Protein AF-A0A0E3ZTC6-F1 (afdb_monomer_lite)

Secondary structure (DSSP, 8-state):
-----TT-SHHHHHHHHHHHHHHHHHHHHHHHTHHHHHHHHHHHTTT--HHHHHHHHHHHHHHHHHHHHGGGHHHHHHHHHHHSPPPPP-------

Structure (mmCIF, N/CA/C/O backbone):
data_AF-A0A0E3ZTC6-F1
#
_entry.id   AF-A0A0E3ZTC6-F1
#
loop_
_atom_site.group_PDB
_atom_site.id
_atom_site.type_symbol
_atom_site.label_atom_id
_atom_site.label_alt_id
_atom_site.label_comp_id
_atom_site.label_asym_id
_atom_site.label_entity_id
_atom_site.label_seq_id
_atom_site.pdbx_PDB_ins_code
_atom_site.Cartn_x
_atom_site.Cartn_y
_atom_site.Cartn_z
_atom_site.occupancy
_atom_site.B_iso_or_equiv
_atom_site.auth_seq_id
_atom_site.auth_comp_id
_atom_site.auth_asym_id
_atom_site.auth_atom_id
_atom_site.pdbx_PDB_model_num
ATOM 1 N N . MET A 1 1 ? 16.622 31.388 -20.683 1.00 40.00 1 MET A N 1
ATOM 2 C CA . MET A 1 1 ? 15.381 31.083 -19.937 1.00 40.00 1 MET A CA 1
ATOM 3 C C . MET A 1 1 ? 15.349 29.586 -19.676 1.00 40.00 1 MET A C 1
ATOM 5 O O . MET A 1 1 ? 15.370 28.821 -20.631 1.00 40.00 1 MET A O 1
ATOM 9 N N . ALA A 1 2 ? 15.423 29.169 -18.413 1.00 41.09 2 ALA A N 1
ATOM 10 C CA . ALA A 1 2 ? 15.475 27.759 -18.037 1.00 41.09 2 ALA A CA 1
ATOM 11 C C . ALA A 1 2 ? 14.069 27.141 -18.093 1.00 41.09 2 ALA A C 1
ATOM 13 O O . ALA A 1 2 ? 13.190 27.511 -17.318 1.00 41.09 2 ALA A O 1
ATOM 14 N N . ASN A 1 3 ? 13.859 26.201 -19.015 1.00 48.44 3 ASN A N 1
ATOM 15 C CA . ASN A 1 3 ? 12.650 25.386 -19.067 1.00 48.44 3 ASN A CA 1
ATOM 16 C C . ASN A 1 3 ? 12.756 24.288 -18.001 1.00 48.44 3 ASN A C 1
ATOM 18 O O . ASN A 1 3 ? 13.185 23.173 -18.291 1.00 48.44 3 ASN A O 1
ATOM 22 N N . TYR A 1 4 ? 12.386 24.588 -16.757 1.00 45.38 4 TYR A N 1
ATOM 23 C CA . TYR A 1 4 ? 12.225 23.558 -15.730 1.00 45.38 4 TYR A CA 1
ATOM 24 C C . TYR A 1 4 ? 10.949 22.757 -16.013 1.00 45.38 4 TYR A C 1
ATOM 26 O O . TYR A 1 4 ? 9.899 22.992 -15.422 1.00 45.38 4 TYR A O 1
ATOM 34 N N . THR A 1 5 ? 11.016 21.796 -16.936 1.00 56.16 5 THR A N 1
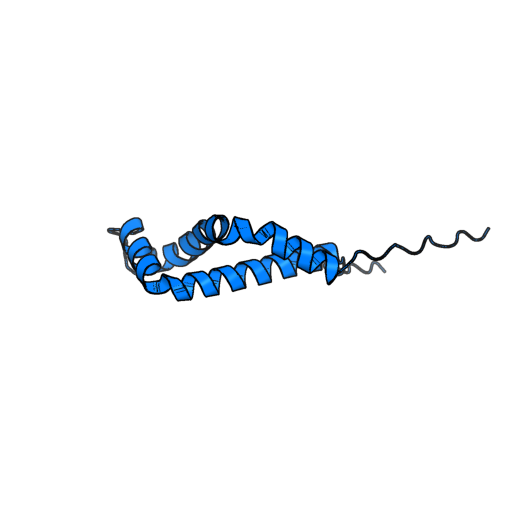ATOM 35 C CA . THR A 1 5 ? 9.952 20.799 -17.111 1.00 56.16 5 THR A CA 1
ATOM 36 C C . THR A 1 5 ? 10.052 19.765 -15.989 1.00 56.16 5 THR A C 1
ATOM 38 O O . THR A 1 5 ? 10.518 18.641 -16.194 1.00 56.16 5 THR A O 1
ATOM 41 N N . LEU A 1 6 ? 9.659 20.164 -14.780 1.00 50.34 6 LEU A N 1
ATOM 42 C CA . LEU A 1 6 ? 9.535 19.290 -13.618 1.00 50.34 6 LEU A CA 1
ATOM 43 C C . LEU A 1 6 ? 8.465 18.227 -13.942 1.00 50.34 6 LEU A C 1
ATOM 45 O O . LEU A 1 6 ? 7.275 18.517 -13.930 1.00 50.34 6 LEU A O 1
ATOM 49 N N . GLY A 1 7 ? 8.886 17.017 -14.331 1.00 53.94 7 GLY A N 1
ATOM 50 C CA . GLY A 1 7 ? 7.980 1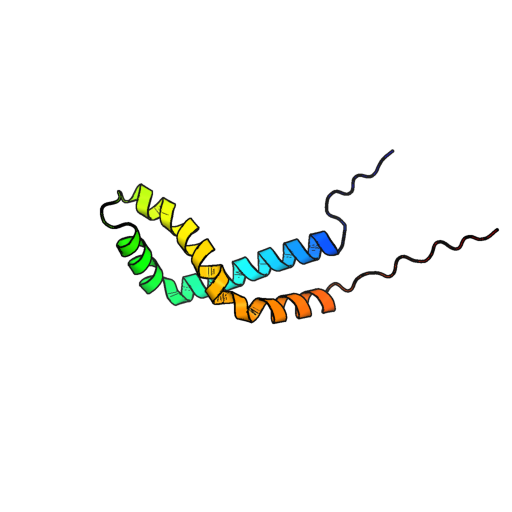5.880 -14.568 1.00 53.94 7 GLY A CA 1
ATOM 51 C C . GLY A 1 7 ? 7.824 15.375 -16.010 1.00 53.94 7 GLY A C 1
ATOM 52 O O . GLY A 1 7 ? 6.973 14.523 -16.246 1.00 53.94 7 GLY A O 1
ATOM 53 N N . ARG A 1 8 ? 8.633 15.825 -16.981 1.00 62.59 8 ARG A N 1
ATOM 54 C CA . ARG A 1 8 ? 8.558 15.329 -18.378 1.00 62.59 8 ARG A CA 1
ATOM 55 C C . ARG A 1 8 ? 9.594 14.255 -18.744 1.00 62.59 8 ARG A C 1
ATOM 57 O O . ARG A 1 8 ? 9.693 13.872 -19.909 1.00 62.59 8 ARG A O 1
ATOM 64 N N . SER A 1 9 ? 10.356 13.728 -17.784 1.00 80.00 9 SER A N 1
ATOM 65 C CA . SER A 1 9 ? 11.176 12.542 -18.055 1.00 80.00 9 SER A CA 1
ATOM 66 C C . SER A 1 9 ? 10.284 11.297 -18.118 1.00 80.00 9 SER A C 1
ATOM 68 O O . SER A 1 9 ? 9.349 11.142 -17.328 1.00 80.00 9 SER A O 1
ATOM 70 N N . ARG A 1 10 ? 10.563 10.379 -19.055 1.00 80.19 10 ARG A N 1
ATOM 71 C CA . ARG A 1 10 ? 9.845 9.091 -19.135 1.00 80.19 10 ARG A CA 1
ATOM 72 C C . ARG A 1 10 ? 9.962 8.300 -17.835 1.00 80.19 10 ARG A C 1
ATOM 74 O O . ARG A 1 10 ? 9.013 7.619 -17.471 1.00 80.19 10 ARG A O 1
ATOM 81 N N . ALA A 1 11 ? 11.065 8.470 -17.107 1.00 83.81 11 ALA A N 1
ATOM 82 C CA . ALA A 1 11 ? 11.257 7.919 -15.772 1.00 83.81 11 ALA A CA 1
ATOM 83 C C . ALA A 1 11 ? 10.201 8.424 -14.772 1.00 83.81 11 ALA A C 1
ATOM 85 O O . ALA A 1 11 ? 9.547 7.612 -14.124 1.00 83.81 11 ALA A O 1
ATOM 86 N N . ALA A 1 12 ? 9.966 9.741 -14.690 1.00 85.50 12 ALA A N 1
ATOM 87 C CA . ALA A 1 12 ? 8.943 10.301 -13.803 1.00 85.50 12 ALA A CA 1
ATOM 88 C C . ALA A 1 12 ? 7.538 9.790 -14.164 1.00 85.50 12 ALA A C 1
ATOM 90 O O . ALA A 1 12 ? 6.769 9.398 -13.285 1.00 85.50 12 ALA A O 1
ATOM 91 N N . LEU A 1 13 ? 7.231 9.718 -15.464 1.00 87.06 13 LEU A N 1
ATOM 92 C CA . LEU A 1 13 ? 5.962 9.179 -15.949 1.00 87.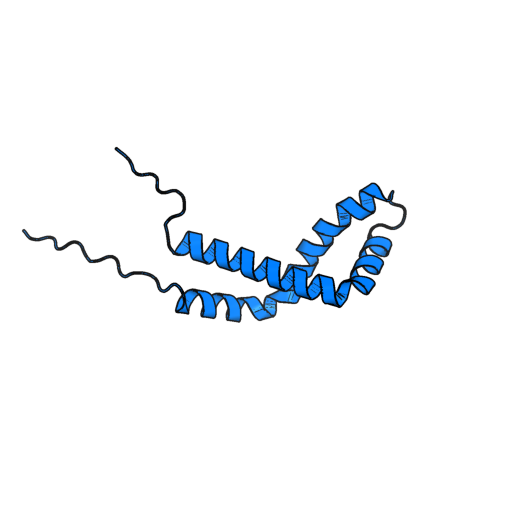06 13 LEU A CA 1
ATOM 93 C C . LEU A 1 13 ? 5.815 7.680 -15.647 1.00 87.06 13 LEU A C 1
ATOM 95 O O . LEU A 1 13 ? 4.755 7.262 -15.188 1.00 87.06 13 LEU A O 1
ATOM 99 N N . ARG A 1 14 ? 6.870 6.877 -15.841 1.00 87.31 14 ARG A N 1
ATOM 100 C CA . ARG A 1 14 ? 6.894 5.436 -15.531 1.00 87.31 14 ARG A CA 1
ATOM 101 C C . ARG A 1 14 ? 6.643 5.204 -14.042 1.00 87.31 14 ARG A C 1
ATOM 103 O O . ARG A 1 14 ? 5.795 4.386 -13.695 1.00 87.31 14 ARG A O 1
ATOM 110 N N . THR A 1 15 ? 7.295 5.976 -13.174 1.00 89.62 15 THR A N 1
ATOM 111 C CA . THR A 1 15 ? 7.070 5.934 -11.723 1.00 89.62 15 THR A CA 1
ATOM 112 C C . THR A 1 15 ? 5.632 6.309 -11.364 1.00 89.62 15 THR A C 1
ATOM 114 O O . THR A 1 15 ? 4.993 5.594 -10.594 1.00 89.62 15 THR A O 1
ATOM 117 N N . GLY A 1 16 ? 5.081 7.380 -11.943 1.00 91.62 16 GLY A N 1
ATOM 118 C CA . GLY A 1 16 ? 3.688 7.775 -11.710 1.00 91.62 16 GLY A CA 1
ATOM 119 C C . GLY A 1 16 ? 2.684 6.704 -12.148 1.00 91.62 16 GLY A C 1
ATOM 120 O O . GLY A 1 16 ? 1.765 6.365 -11.402 1.00 91.62 16 GLY A O 1
ATOM 121 N N . LEU A 1 17 ? 2.889 6.110 -13.326 1.00 92.06 17 LEU A N 1
ATOM 122 C CA . LEU A 1 17 ? 2.025 5.050 -13.851 1.00 92.06 17 LEU A CA 1
ATOM 123 C C . LEU A 1 17 ? 2.132 3.757 -13.039 1.00 92.06 17 LEU A C 1
ATOM 125 O O . LEU A 1 17 ? 1.128 3.063 -12.863 1.00 92.06 17 LEU A O 1
ATOM 129 N N . PHE A 1 18 ? 3.319 3.462 -12.507 1.00 92.12 18 PHE A N 1
ATOM 130 C CA . PHE A 1 18 ? 3.516 2.373 -11.560 1.00 92.12 18 PHE A CA 1
ATOM 131 C C . PHE A 1 18 ? 2.671 2.585 -10.301 1.00 92.12 18 PHE A C 1
ATOM 133 O O . PHE A 1 18 ? 1.878 1.710 -9.960 1.00 92.12 18 PHE A O 1
ATOM 140 N N . HIS A 1 19 ? 2.752 3.763 -9.672 1.00 93.06 19 HIS A N 1
ATOM 141 C CA . HIS A 1 19 ? 1.977 4.076 -8.465 1.00 93.06 19 HIS A CA 1
ATOM 142 C C . HIS A 1 19 ? 0.465 4.048 -8.721 1.00 93.06 19 HIS A C 1
ATOM 144 O O . HIS A 1 19 ? -0.286 3.476 -7.934 1.00 93.06 19 HIS A O 1
ATOM 150 N N . LEU A 1 20 ? 0.002 4.607 -9.845 1.00 93.94 20 LEU A N 1
ATOM 151 C CA . LEU A 1 20 ? -1.412 4.565 -10.226 1.00 93.94 20 LEU A CA 1
ATOM 152 C C . LEU A 1 20 ? -1.913 3.126 -10.412 1.00 93.94 20 LEU A C 1
ATOM 154 O O . LEU A 1 20 ? -3.000 2.779 -9.950 1.00 93.94 20 LEU A O 1
ATOM 158 N N . SER A 1 21 ? -1.128 2.296 -11.098 1.00 92.50 21 SER A N 1
ATOM 159 C CA . SER A 1 21 ? -1.483 0.901 -11.368 1.00 92.50 21 SER A CA 1
ATOM 160 C C . SER A 1 21 ? -1.472 0.067 -10.088 1.00 92.50 21 SER A C 1
ATOM 162 O O . SER A 1 21 ? -2.400 -0.710 -9.866 1.00 92.50 21 SER A O 1
ATOM 164 N N . PHE A 1 22 ? -0.473 0.280 -9.226 1.00 92.81 22 PHE A N 1
ATOM 165 C CA . PHE A 1 22 ? -0.395 -0.309 -7.894 1.00 92.81 22 PHE A CA 1
ATOM 166 C C . PHE A 1 22 ? -1.649 0.035 -7.082 1.00 92.81 22 PHE A C 1
ATOM 168 O O . PHE A 1 22 ? -2.383 -0.868 -6.694 1.00 92.81 22 PHE A O 1
ATOM 175 N N . ASN A 1 23 ? -1.979 1.323 -6.936 1.00 93.81 23 ASN A N 1
ATOM 176 C CA . ASN A 1 23 ? -3.155 1.760 -6.177 1.00 93.81 23 ASN A CA 1
ATOM 177 C C . ASN A 1 23 ? -4.460 1.195 -6.740 1.00 93.81 23 ASN A C 1
ATOM 179 O O . ASN A 1 23 ? -5.332 0.780 -5.980 1.00 93.81 23 ASN A O 1
ATOM 183 N N . ARG A 1 24 ? -4.601 1.141 -8.069 1.00 95.00 24 ARG A N 1
ATOM 184 C CA . ARG A 1 24 ? -5.777 0.543 -8.706 1.00 95.00 24 ARG A CA 1
ATOM 185 C C . ARG A 1 24 ? -5.927 -0.929 -8.328 1.00 95.00 24 ARG A C 1
ATOM 187 O O . ARG A 1 24 ? -7.018 -1.334 -7.940 1.00 95.00 24 ARG A O 1
ATOM 194 N N . LEU A 1 25 ? -4.858 -1.717 -8.434 1.00 93.94 25 LEU A N 1
ATOM 195 C CA . LEU A 1 25 ? -4.894 -3.140 -8.094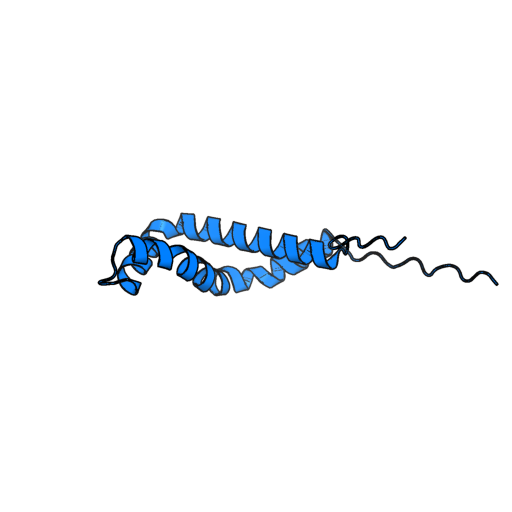 1.00 93.94 25 LEU A CA 1
ATOM 196 C C . LEU A 1 25 ? -5.197 -3.349 -6.605 1.00 93.94 25 LEU A C 1
ATOM 198 O O . LEU A 1 25 ? -6.037 -4.180 -6.266 1.00 93.94 25 LEU A O 1
ATOM 202 N N . SER A 1 26 ? -4.585 -2.544 -5.738 1.00 94.69 26 SER A N 1
ATOM 203 C CA . SER A 1 26 ? -4.851 -2.546 -4.301 1.00 94.69 26 SER A CA 1
ATOM 204 C C . SER A 1 26 ? -6.322 -2.271 -3.997 1.00 94.69 26 SER A C 1
ATOM 206 O O . SER A 1 26 ? -6.913 -2.974 -3.183 1.00 94.69 26 SER A O 1
ATOM 208 N N . ILE A 1 27 ? -6.944 -1.287 -4.662 1.00 95.38 27 ILE A N 1
ATOM 209 C CA . ILE A 1 27 ? -8.362 -0.946 -4.453 1.00 95.38 27 ILE A CA 1
ATOM 210 C C . ILE A 1 27 ? -9.261 -2.089 -4.916 1.00 95.38 27 ILE A C 1
ATOM 212 O O . ILE A 1 27 ? -10.179 -2.460 -4.193 1.00 95.38 27 ILE A O 1
ATOM 216 N N . LEU A 1 28 ? -8.985 -2.687 -6.079 1.00 95.50 28 LEU A N 1
ATOM 217 C CA . LEU A 1 28 ? -9.746 -3.844 -6.560 1.00 95.50 28 LEU A CA 1
ATOM 218 C C . LEU A 1 28 ? -9.660 -5.020 -5.577 1.00 95.50 28 LEU A C 1
ATOM 220 O O . LEU A 1 28 ? -10.679 -5.633 -5.267 1.00 95.50 28 LEU A O 1
ATOM 224 N N . MET A 1 29 ? -8.467 -5.290 -5.040 1.00 93.62 29 MET A N 1
ATOM 225 C CA . MET A 1 29 ? -8.267 -6.322 -4.021 1.00 93.62 29 MET A CA 1
ATOM 226 C C . MET A 1 29 ? -8.995 -5.980 -2.713 1.00 93.62 29 MET A C 1
ATOM 228 O O . MET A 1 29 ? -9.658 -6.833 -2.131 1.00 93.62 29 MET A O 1
ATOM 232 N N . GLY A 1 30 ? -8.918 -4.726 -2.263 1.00 93.56 30 GLY A N 1
ATOM 233 C CA . GLY A 1 30 ? -9.601 -4.253 -1.059 1.00 93.56 30 GLY A CA 1
ATOM 234 C C . GLY A 1 30 ? -11.121 -4.312 -1.168 1.00 93.56 30 GLY A C 1
ATOM 235 O O . GLY A 1 30 ? -11.779 -4.684 -0.205 1.00 93.56 30 GLY A O 1
ATOM 236 N N . LEU A 1 31 ? -11.682 -4.007 -2.342 1.00 95.31 31 LEU A N 1
ATOM 237 C CA . LEU A 1 31 ? -13.114 -4.151 -2.610 1.00 95.31 31 LEU A CA 1
ATOM 238 C C . LEU A 1 31 ? -13.543 -5.621 -2.592 1.00 95.31 31 LEU A C 1
ATOM 240 O O . LEU A 1 31 ? -14.575 -5.947 -2.010 1.00 95.31 31 LEU A O 1
ATOM 244 N N . LEU A 1 32 ? -12.738 -6.512 -3.177 1.00 96.00 32 LEU A N 1
ATOM 245 C CA . LEU A 1 32 ? -12.988 -7.954 -3.135 1.00 96.00 32 LEU A CA 1
ATOM 246 C C . LEU A 1 32 ? -12.946 -8.504 -1.698 1.00 96.00 32 LEU A C 1
ATOM 248 O O . LEU A 1 32 ? -13.718 -9.392 -1.347 1.00 96.00 32 LEU A O 1
ATOM 252 N N . LEU A 1 33 ? -12.062 -7.956 -0.863 1.00 95.88 33 LEU A N 1
ATOM 253 C CA . LEU A 1 33 ? -11.829 -8.372 0.521 1.00 95.88 33 LEU A CA 1
ATOM 254 C C . LEU A 1 33 ? -12.441 -7.405 1.541 1.00 95.88 33 LEU A C 1
ATOM 256 O O . LEU A 1 33 ? -11.974 -7.339 2.677 1.00 95.88 33 LEU A O 1
ATOM 260 N N . ILE A 1 34 ? -13.487 -6.662 1.169 1.00 95.69 34 ILE A N 1
ATOM 261 C CA . ILE A 1 34 ? -13.980 -5.563 2.006 1.00 95.69 34 ILE A CA 1
ATOM 262 C C . ILE A 1 34 ? -14.442 -6.044 3.386 1.00 95.69 34 ILE A C 1
ATOM 264 O O . ILE A 1 34 ? -14.081 -5.449 4.394 1.00 95.69 34 ILE A O 1
ATOM 268 N N . ALA A 1 35 ? -15.151 -7.175 3.454 1.00 97.50 35 ALA A N 1
ATOM 269 C CA . ALA A 1 35 ? -15.632 -7.747 4.711 1.00 97.50 35 ALA A CA 1
ATOM 270 C C . ALA A 1 35 ? -14.493 -8.186 5.660 1.00 97.50 35 ALA A C 1
ATOM 272 O O . ALA A 1 35 ? -14.456 -7.692 6.792 1.00 97.50 35 ALA A O 1
ATOM 273 N N . PRO A 1 36 ? -13.540 -9.054 5.252 1.00 96.88 36 PRO A N 1
ATOM 274 C CA . PRO A 1 36 ? -12.416 -9.407 6.120 1.00 96.88 36 PRO A CA 1
ATOM 275 C C . PRO A 1 36 ? -11.508 -8.205 6.425 1.00 96.88 36 PRO A C 1
ATOM 277 O O . PRO A 1 36 ? -10.963 -8.119 7.524 1.00 96.88 36 PRO A O 1
ATOM 280 N N . PHE A 1 37 ? -11.385 -7.238 5.510 1.00 96.56 37 PHE A N 1
ATOM 281 C CA . PHE A 1 37 ? -10.637 -6.006 5.757 1.00 96.56 37 PHE A CA 1
ATOM 282 C C . PHE A 1 37 ? -11.286 -5.140 6.848 1.00 96.56 37 PHE A C 1
ATOM 284 O O . PHE A 1 37 ? -10.598 -4.682 7.760 1.00 96.56 37 PHE A O 1
ATOM 291 N N . THR A 1 38 ? -12.611 -4.968 6.824 1.00 96.25 38 THR A N 1
ATOM 292 C CA . THR A 1 38 ? -13.342 -4.272 7.892 1.00 96.25 38 THR A CA 1
ATOM 293 C C . THR A 1 38 ? -13.175 -4.979 9.236 1.00 96.25 38 THR A C 1
ATOM 295 O O . THR A 1 38 ? -12.900 -4.318 10.235 1.00 96.25 38 THR A O 1
ATOM 298 N N . GLN A 1 39 ? -13.270 -6.312 9.278 1.00 97.12 39 GLN A N 1
ATOM 299 C CA . GLN A 1 39 ? -13.038 -7.072 10.514 1.00 97.12 39 GLN A CA 1
ATOM 300 C C . GLN A 1 39 ? -11.620 -6.872 11.056 1.00 97.12 39 GLN A C 1
ATOM 302 O O . GLN A 1 39 ? -11.443 -6.685 12.259 1.00 97.12 39 GLN A O 1
ATOM 307 N N . LEU A 1 40 ? -10.618 -6.843 10.175 1.00 96.81 40 LEU A N 1
ATOM 308 C CA . LEU A 1 40 ? -9.240 -6.569 10.560 1.00 96.81 40 LEU A CA 1
ATOM 309 C C . LEU A 1 40 ? -9.083 -5.170 11.167 1.00 96.81 40 LEU A C 1
ATOM 311 O O . LEU A 1 40 ? -8.412 -5.031 12.185 1.00 96.81 40 LEU A O 1
ATOM 315 N N . ILE A 1 41 ? -9.719 -4.143 10.592 1.00 96.94 41 ILE A N 1
ATOM 316 C CA . ILE A 1 41 ? -9.693 -2.779 11.148 1.00 96.94 41 ILE A CA 1
ATOM 317 C C . ILE A 1 41 ? -10.263 -2.763 12.566 1.00 96.94 41 ILE A C 1
ATOM 319 O O . ILE A 1 41 ? -9.632 -2.192 13.458 1.00 96.94 41 ILE A O 1
ATOM 323 N N . LEU A 1 42 ? -11.421 -3.399 12.775 1.00 96.56 42 LEU A N 1
ATOM 324 C CA . LEU A 1 42 ? -12.074 -3.482 14.085 1.00 96.56 42 LEU A CA 1
ATOM 325 C C . LEU A 1 42 ? -11.210 -4.230 15.106 1.00 96.56 42 LEU A C 1
ATOM 327 O O . LEU A 1 42 ? -11.145 -3.829 16.265 1.00 96.56 42 LEU A O 1
ATOM 331 N N . TRP A 1 43 ? -10.524 -5.288 14.669 1.00 97.38 43 TRP A N 1
ATOM 332 C CA . TRP A 1 43 ? -9.639 -6.077 15.520 1.00 97.38 43 TRP A CA 1
ATOM 333 C C . TRP A 1 43 ? -8.352 -5.326 15.889 1.00 97.38 43 TRP A C 1
ATOM 335 O O . TRP A 1 43 ? -8.029 -5.212 17.069 1.00 97.38 43 TRP A O 1
ATOM 345 N N . VAL A 1 44 ? -7.643 -4.750 14.909 1.00 96.69 44 VAL A N 1
ATOM 346 C CA . VAL A 1 44 ? -6.408 -3.972 15.145 1.00 96.69 44 VAL A CA 1
ATOM 347 C C . VAL A 1 44 ? -6.692 -2.705 15.956 1.00 96.69 44 VAL A C 1
ATOM 349 O O . VAL A 1 44 ? -5.866 -2.276 16.757 1.00 96.69 44 VAL A O 1
ATOM 352 N N . SER A 1 45 ? -7.863 -2.103 15.757 1.00 96.31 45 SER A N 1
ATOM 353 C CA . SER A 1 45 ? -8.275 -0.863 16.422 1.00 96.31 45 SER A CA 1
ATOM 354 C C . SER A 1 45 ? -9.196 -1.115 17.621 1.00 96.31 45 SER A C 1
ATOM 356 O O . SER A 1 45 ? -9.982 -0.236 17.983 1.00 96.31 45 SER A O 1
ATOM 358 N N . ALA A 1 46 ? -9.137 -2.304 18.230 1.00 95.00 46 ALA A N 1
ATOM 359 C CA . ALA A 1 46 ? -9.988 -2.657 19.359 1.00 95.00 46 ALA A CA 1
ATOM 360 C C . ALA A 1 46 ? -9.849 -1.638 20.507 1.00 95.00 46 ALA A C 1
ATOM 362 O O . ALA A 1 46 ? -8.747 -1.263 20.905 1.00 95.00 46 ALA A O 1
ATOM 363 N N . GLY A 1 47 ? -10.986 -1.162 21.024 1.00 93.88 47 GLY A N 1
ATOM 364 C CA . GLY A 1 47 ? -11.035 -0.140 22.078 1.00 93.88 47 GLY A CA 1
ATOM 365 C C . GLY A 1 47 ? -10.775 1.299 21.608 1.00 93.88 47 GLY A C 1
ATOM 366 O O . GLY A 1 47 ? -10.851 2.220 22.420 1.00 93.88 47 GLY A O 1
ATOM 367 N N . ALA A 1 48 ? -10.498 1.529 20.320 1.00 95.50 48 ALA A N 1
ATOM 368 C CA . ALA A 1 48 ? -10.401 2.872 19.757 1.00 95.50 48 ALA A CA 1
ATOM 369 C C . ALA A 1 48 ? -11.789 3.441 19.414 1.00 95.50 48 ALA A C 1
ATOM 371 O O . ALA A 1 48 ? -12.712 2.694 19.079 1.00 95.50 48 ALA A O 1
ATOM 372 N N . THR A 1 49 ? -11.924 4.770 19.443 1.00 97.31 49 THR A N 1
ATOM 373 C CA . THR A 1 49 ? -13.154 5.446 19.005 1.00 97.31 49 THR A CA 1
ATOM 374 C C . THR A 1 49 ? -13.403 5.215 17.505 1.00 97.31 49 THR A C 1
ATOM 376 O O . THR A 1 49 ? -12.438 4.984 16.765 1.00 97.31 49 THR A O 1
ATOM 379 N N . PRO A 1 50 ? -14.655 5.292 17.019 1.00 95.69 50 PRO A N 1
ATOM 380 C CA . PRO A 1 50 ? -14.968 5.098 15.600 1.00 95.69 50 PRO A CA 1
ATOM 381 C C . PRO A 1 50 ? -14.147 5.990 14.654 1.00 95.69 50 PRO A C 1
ATOM 383 O O . PRO A 1 50 ? -13.719 5.540 13.593 1.00 95.69 50 PRO A O 1
ATOM 386 N N . GLU A 1 51 ? -13.839 7.224 15.058 1.00 96.88 51 GLU A N 1
ATOM 387 C CA . GLU A 1 51 ? -13.011 8.160 14.286 1.00 96.88 51 GLU A CA 1
ATOM 388 C C . GLU A 1 51 ? -11.581 7.636 14.126 1.00 96.88 51 GLU A C 1
ATOM 390 O O . GLU A 1 51 ? -11.002 7.714 13.042 1.00 96.88 51 GLU A O 1
ATOM 395 N N . ARG A 1 52 ? -11.010 7.055 15.191 1.00 95.88 52 ARG A N 1
ATOM 396 C CA . ARG A 1 52 ? -9.675 6.446 15.143 1.00 95.88 52 ARG A CA 1
ATOM 397 C C . ARG A 1 52 ? -9.668 5.164 14.318 1.00 95.88 52 ARG A C 1
ATOM 399 O O . ARG A 1 52 ? -8.705 4.931 13.595 1.00 95.88 52 ARG A O 1
ATOM 406 N N . GLN A 1 53 ? -10.728 4.360 14.380 1.00 96.00 53 GLN A N 1
ATOM 407 C CA . GLN A 1 53 ? -10.868 3.174 13.525 1.00 96.00 53 GLN A CA 1
ATOM 408 C C . GLN A 1 53 ? -10.887 3.573 12.041 1.00 96.00 53 GLN A C 1
ATOM 410 O O . GLN A 1 53 ? -10.170 2.985 11.229 1.00 96.00 53 GLN A O 1
ATOM 415 N N . LEU A 1 54 ? -11.632 4.630 11.701 1.00 95.00 54 LEU A N 1
ATOM 416 C CA . LEU A 1 54 ? -11.678 5.178 10.347 1.00 95.00 54 LEU A CA 1
ATOM 417 C C . LEU A 1 54 ? -10.334 5.787 9.916 1.00 95.00 54 LEU A C 1
ATOM 419 O O . LEU A 1 54 ? -9.935 5.618 8.768 1.00 95.00 54 LEU A O 1
ATOM 423 N N . ALA A 1 55 ? -9.605 6.439 10.826 1.00 95.94 55 ALA A N 1
ATOM 424 C CA . ALA A 1 55 ? -8.269 6.973 10.549 1.00 95.94 55 ALA A CA 1
ATOM 425 C C . ALA A 1 55 ? -7.213 5.869 10.337 1.00 95.94 55 ALA A C 1
ATOM 427 O O . ALA A 1 55 ? -6.302 6.029 9.523 1.00 95.94 55 ALA A O 1
ATOM 428 N N . ASN A 1 56 ? -7.346 4.734 11.030 1.00 95.75 56 ASN A N 1
ATOM 429 C CA . ASN A 1 56 ? -6.443 3.590 10.894 1.00 95.75 56 ASN A CA 1
ATOM 430 C C . ASN A 1 56 ? -6.668 2.812 9.587 1.00 95.75 56 ASN A C 1
ATOM 432 O O . ASN A 1 56 ? -5.730 2.205 9.065 1.00 95.75 56 ASN A O 1
ATOM 436 N N . ALA A 1 57 ? -7.888 2.829 9.041 1.00 96.00 57 ALA A N 1
ATOM 437 C CA . ALA A 1 57 ? -8.251 2.042 7.865 1.00 96.00 57 ALA A CA 1
ATOM 438 C C . ALA A 1 57 ? -7.384 2.342 6.619 1.00 96.00 57 ALA A C 1
ATOM 440 O O . ALA A 1 57 ? -6.803 1.398 6.081 1.00 96.00 57 ALA A O 1
ATOM 441 N N . PRO A 1 58 ? -7.186 3.600 6.170 1.00 95.94 58 PRO A N 1
ATOM 442 C CA . PRO A 1 58 ? -6.317 3.892 5.026 1.00 95.94 58 PRO A CA 1
ATOM 443 C C . PRO A 1 58 ? -4.849 3.507 5.253 1.00 95.94 58 PRO A C 1
ATOM 445 O O . PRO A 1 58 ? -4.164 3.098 4.316 1.00 95.94 58 PRO A O 1
ATOM 448 N N . VAL A 1 59 ? -4.358 3.611 6.492 1.00 96.50 59 VAL A N 1
ATOM 449 C CA . VAL A 1 59 ? -2.980 3.230 6.839 1.00 96.50 59 VAL A CA 1
ATOM 450 C C . VAL A 1 59 ? -2.806 1.721 6.703 1.00 96.50 59 VAL A C 1
ATOM 452 O O . VAL A 1 59 ? -1.899 1.269 6.004 1.00 96.50 59 VAL A O 1
ATOM 455 N N . LEU A 1 60 ? -3.710 0.943 7.308 1.00 97.00 60 LEU A N 1
ATOM 456 C CA . LEU A 1 60 ? -3.729 -0.515 7.184 1.00 97.00 60 LEU A CA 1
ATOM 457 C C . LEU A 1 60 ? -3.867 -0.948 5.726 1.00 97.00 60 LEU A C 1
ATOM 459 O O . LEU A 1 60 ? -3.128 -1.823 5.285 1.00 97.00 60 LEU A O 1
ATOM 463 N N . PHE A 1 61 ? -4.758 -0.311 4.965 1.00 96.69 61 PHE A N 1
ATOM 464 C CA . PHE A 1 61 ? -4.921 -0.589 3.541 1.00 96.69 61 PHE A CA 1
ATOM 465 C C . PHE A 1 61 ? -3.601 -0.427 2.776 1.00 96.69 61 PHE A C 1
ATOM 467 O O . PHE A 1 61 ? -3.173 -1.349 2.083 1.00 96.69 61 PHE A O 1
ATOM 474 N N . ASN A 1 62 ? -2.914 0.704 2.950 1.00 95.00 62 ASN A N 1
ATOM 475 C CA . ASN A 1 62 ? -1.653 0.965 2.261 1.00 95.00 62 ASN A CA 1
ATOM 476 C C . ASN A 1 62 ? -0.564 -0.039 2.664 1.00 95.00 62 ASN A C 1
ATOM 478 O O . ASN A 1 62 ? 0.090 -0.602 1.786 1.00 95.00 62 ASN A O 1
ATOM 482 N N . VAL A 1 63 ? -0.414 -0.324 3.962 1.00 96.00 63 VAL A N 1
ATOM 483 C CA . VAL A 1 63 ? 0.601 -1.263 4.473 1.00 96.00 63 VAL A CA 1
ATOM 484 C C . VAL A 1 63 ? 0.358 -2.684 3.969 1.00 96.00 63 VAL A C 1
ATOM 486 O O . VAL A 1 63 ? 1.293 -3.336 3.513 1.00 96.00 63 VAL A O 1
ATOM 489 N N . LEU A 1 64 ? -0.887 -3.161 4.014 1.00 96.31 64 LEU A N 1
ATOM 490 C CA . LEU A 1 64 ? -1.241 -4.520 3.595 1.00 96.31 64 LEU A CA 1
ATOM 491 C C . LEU A 1 64 ? -1.232 -4.688 2.079 1.00 96.31 64 LEU A C 1
ATOM 493 O O . LEU A 1 64 ? -0.965 -5.781 1.579 1.00 96.31 64 LEU A O 1
ATOM 497 N N . SER A 1 65 ? -1.503 -3.615 1.337 1.00 94.88 65 SER A N 1
ATOM 498 C CA . SER A 1 65 ? -1.540 -3.687 -0.117 1.00 94.88 65 SER A CA 1
ATOM 499 C C . SER A 1 65 ? -0.179 -4.020 -0.725 1.00 94.88 65 SER A C 1
ATOM 501 O O . SER A 1 65 ? -0.127 -4.785 -1.682 1.00 94.88 65 SER A O 1
ATOM 503 N N . VAL A 1 66 ? 0.922 -3.539 -0.133 1.00 94.12 66 VAL A N 1
ATOM 504 C CA . VAL A 1 66 ? 2.289 -3.795 -0.614 1.00 94.12 66 VAL A CA 1
ATOM 505 C C . VAL A 1 66 ? 2.584 -5.293 -0.738 1.00 94.12 66 VAL A C 1
ATOM 507 O O . VAL A 1 66 ? 2.825 -5.730 -1.863 1.00 94.12 66 VAL A O 1
ATOM 510 N N . PRO A 1 67 ? 2.539 -6.114 0.331 1.00 95.19 67 PRO A N 1
ATOM 511 C CA . PRO A 1 67 ? 2.776 -7.548 0.201 1.00 95.19 67 PRO A CA 1
ATOM 512 C C . PRO A 1 67 ? 1.687 -8.256 -0.614 1.00 95.19 67 PRO A C 1
ATOM 514 O O . PRO A 1 67 ? 2.004 -9.198 -1.337 1.00 95.19 67 PRO A O 1
ATOM 517 N N . ALA A 1 68 ? 0.434 -7.789 -0.564 1.00 92.50 68 ALA A N 1
ATOM 518 C CA . ALA A 1 68 ? -0.667 -8.395 -1.316 1.00 92.50 68 ALA A CA 1
ATOM 519 C C . ALA A 1 68 ? -0.476 -8.306 -2.839 1.00 92.50 68 ALA A C 1
ATOM 521 O O . ALA A 1 68 ? -0.898 -9.204 -3.567 1.00 92.50 68 ALA A O 1
ATOM 522 N N . VAL A 1 69 ? 0.171 -7.243 -3.328 1.00 90.38 69 VAL A N 1
ATOM 523 C CA . VAL A 1 69 ? 0.401 -7.034 -4.766 1.00 90.38 69 VAL A CA 1
ATOM 524 C C . VAL A 1 69 ? 1.880 -7.087 -5.165 1.00 90.38 69 VAL A C 1
ATOM 526 O O . VAL A 1 69 ? 2.195 -6.936 -6.346 1.00 90.38 69 VAL A O 1
ATOM 529 N N . ALA A 1 70 ? 2.795 -7.361 -4.227 1.00 89.88 70 ALA A N 1
ATOM 530 C CA . ALA A 1 70 ? 4.242 -7.423 -4.468 1.00 89.88 70 ALA A CA 1
ATOM 531 C C . ALA A 1 70 ? 4.612 -8.378 -5.615 1.00 89.88 70 ALA A C 1
ATOM 533 O O . ALA A 1 70 ? 5.438 -8.042 -6.462 1.00 89.88 70 ALA A O 1
ATOM 534 N N . GLY A 1 71 ? 3.948 -9.535 -5.707 1.00 88.25 71 GLY A N 1
ATOM 535 C CA . GLY A 1 71 ? 4.161 -10.499 -6.793 1.00 88.25 71 GLY A CA 1
ATOM 536 C C . GLY A 1 71 ? 3.816 -9.963 -8.192 1.00 88.25 71 GLY A C 1
ATOM 537 O O . GLY A 1 71 ? 4.355 -10.444 -9.187 1.00 88.25 71 GLY A O 1
ATOM 538 N N . PHE A 1 72 ? 2.971 -8.931 -8.289 1.00 87.88 72 PHE A N 1
ATOM 539 C CA . PHE A 1 72 ? 2.587 -8.290 -9.552 1.00 87.88 72 PHE A CA 1
ATOM 540 C C . PHE A 1 72 ? 3.529 -7.153 -9.969 1.00 87.88 72 PHE A C 1
ATOM 542 O O . PHE A 1 72 ? 3.482 -6.718 -11.121 1.00 87.88 72 PHE A O 1
ATOM 549 N N . VAL A 1 73 ? 4.415 -6.692 -9.081 1.00 87.94 73 VAL A N 1
ATOM 550 C CA . VAL A 1 73 ? 5.403 -5.636 -9.361 1.00 87.94 73 VAL A CA 1
ATOM 551 C C . VAL A 1 73 ? 6.258 -5.925 -10.603 1.00 87.94 73 VAL A C 1
ATOM 553 O O . VAL A 1 73 ? 6.293 -5.061 -11.483 1.00 87.94 73 VAL A O 1
ATOM 556 N N . PRO A 1 74 ? 6.903 -7.104 -10.761 1.00 87.38 74 PRO A N 1
ATOM 557 C CA . PRO A 1 74 ? 7.714 -7.376 -11.950 1.00 87.38 74 PRO A CA 1
ATOM 558 C C . PRO A 1 74 ? 6.882 -7.393 -13.237 1.00 87.38 74 PRO A C 1
ATOM 560 O O . PRO A 1 74 ? 7.366 -6.988 -14.293 1.00 87.38 74 PRO A O 1
ATOM 563 N N . PHE A 1 75 ? 5.621 -7.828 -13.164 1.00 90.12 75 PHE A N 1
ATOM 564 C CA . PHE A 1 75 ? 4.707 -7.777 -14.303 1.00 90.12 75 PHE A CA 1
ATOM 565 C C . PHE A 1 75 ? 4.389 -6.327 -14.690 1.00 90.12 75 PHE A C 1
ATOM 567 O O . PHE A 1 75 ? 4.526 -5.961 -15.857 1.00 90.12 75 PHE 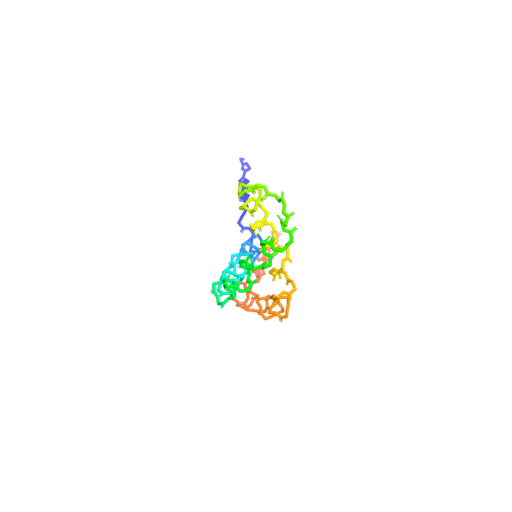A O 1
ATOM 574 N N . LEU A 1 76 ? 4.032 -5.483 -13.717 1.00 87.94 76 LEU A N 1
ATOM 575 C CA . LEU A 1 76 ? 3.758 -4.061 -13.935 1.00 87.94 76 LEU A CA 1
ATOM 576 C C . LEU A 1 76 ? 4.971 -3.338 -14.529 1.00 87.94 76 LEU A C 1
ATOM 578 O O . LEU A 1 76 ? 4.827 -2.636 -15.527 1.00 87.94 76 LEU A O 1
ATOM 582 N N . ALA A 1 77 ? 6.163 -3.558 -13.968 1.00 87.38 77 ALA A N 1
ATOM 583 C CA . ALA A 1 77 ? 7.403 -2.953 -14.447 1.00 87.38 77 ALA A CA 1
ATOM 584 C C . ALA A 1 77 ? 7.657 -3.287 -15.925 1.00 87.38 77 ALA A C 1
ATOM 586 O O . ALA A 1 77 ? 7.775 -2.379 -16.749 1.00 87.38 77 ALA A O 1
ATOM 587 N N . LYS A 1 78 ? 7.597 -4.576 -16.292 1.00 88.56 78 LYS A N 1
ATOM 588 C CA . LYS A 1 78 ? 7.773 -5.018 -17.684 1.00 88.56 78 LYS A CA 1
ATOM 589 C C . LYS A 1 78 ? 6.738 -4.404 -18.624 1.00 88.56 78 LYS A C 1
ATOM 591 O O . LYS A 1 78 ? 7.079 -3.998 -19.732 1.00 88.56 78 LYS A O 1
ATOM 596 N N . ARG A 1 79 ? 5.465 -4.335 -18.218 1.00 88.69 79 ARG A N 1
ATOM 597 C CA . ARG A 1 79 ? 4.394 -3.746 -19.045 1.00 88.69 79 ARG A CA 1
ATOM 598 C C . ARG A 1 79 ? 4.626 -2.255 -19.289 1.00 88.69 79 ARG A C 1
ATOM 600 O O . ARG A 1 79 ? 4.385 -1.777 -20.395 1.00 88.69 79 ARG A O 1
ATOM 607 N N . LEU A 1 80 ? 5.111 -1.538 -18.279 1.00 87.19 80 LEU A N 1
ATOM 608 C CA . LEU A 1 80 ? 5.411 -0.114 -18.377 1.00 87.19 80 LEU A CA 1
ATOM 609 C C . LEU A 1 80 ? 6.661 0.169 -19.215 1.00 87.19 80 LEU A C 1
ATOM 611 O O . LEU A 1 80 ? 6.654 1.123 -19.985 1.00 87.19 80 LEU A O 1
ATOM 615 N N . GLU A 1 81 ? 7.699 -0.660 -19.118 1.00 86.31 81 GLU A N 1
ATOM 616 C CA . GLU A 1 81 ? 8.900 -0.560 -19.961 1.00 86.31 81 GLU A CA 1
ATOM 617 C C . GLU A 1 81 ? 8.580 -0.768 -21.444 1.00 86.31 81 GLU A C 1
ATOM 619 O O . GLU A 1 81 ? 9.025 0.013 -22.281 1.00 86.31 81 GLU A O 1
ATOM 624 N N . HIS A 1 82 ? 7.741 -1.757 -21.770 1.00 86.25 82 HIS A N 1
ATOM 625 C CA . HIS A 1 82 ? 7.298 -1.984 -23.150 1.00 86.25 82 HIS A CA 1
ATOM 626 C C . HIS A 1 82 ? 6.387 -0.863 -23.673 1.00 86.25 82 HIS A C 1
ATOM 628 O O . HIS A 1 82 ? 6.455 -0.518 -24.849 1.00 86.25 82 HIS A O 1
ATOM 634 N N . GLY A 1 83 ? 5.520 -0.299 -22.825 1.00 82.88 83 GLY A N 1
ATOM 635 C CA . GLY A 1 83 ? 4.609 0.782 -23.219 1.00 82.88 83 GLY A CA 1
ATOM 636 C C . GLY A 1 83 ? 5.277 2.159 -23.299 1.00 82.88 83 GLY A C 1
ATOM 637 O O . GLY A 1 83 ? 4.867 3.009 -24.089 1.00 82.88 83 GLY A O 1
ATOM 638 N N . LEU A 1 84 ? 6.312 2.391 -22.487 1.00 81.81 84 LEU A N 1
ATOM 639 C CA . LEU A 1 84 ? 7.106 3.618 -22.453 1.00 81.81 84 LEU A CA 1
ATOM 640 C C . LEU A 1 84 ? 8.607 3.291 -22.515 1.00 81.81 84 LEU A C 1
ATOM 642 O O . LEU A 1 84 ? 9.322 3.511 -21.529 1.00 81.81 84 LEU A O 1
ATOM 646 N N . PRO A 1 85 ? 9.106 2.829 -23.675 1.00 74.81 85 PRO A N 1
ATOM 647 C CA . PRO A 1 85 ? 10.532 2.595 -23.865 1.00 74.81 85 PRO A CA 1
ATOM 648 C C . PRO A 1 85 ? 11.307 3.906 -23.726 1.00 74.81 85 PRO A C 1
ATOM 650 O O . PRO A 1 85 ? 10.792 4.982 -24.052 1.00 74.81 85 PRO A O 1
ATOM 653 N N . ASP A 1 86 ? 12.535 3.839 -23.226 1.00 75.69 86 ASP A N 1
ATOM 654 C CA . ASP A 1 86 ? 13.396 5.014 -23.151 1.00 75.69 86 ASP A CA 1
ATOM 655 C C . ASP A 1 86 ? 13.755 5.482 -24.567 1.00 75.69 86 ASP A C 1
ATOM 657 O O . ASP A 1 86 ? 13.957 4.681 -25.481 1.00 75.69 86 ASP A O 1
ATOM 661 N N . ARG A 1 87 ? 13.752 6.799 -24.790 1.00 66.75 87 ARG A N 1
ATOM 662 C CA . ARG A 1 87 ? 14.168 7.352 -26.081 1.00 66.75 87 ARG A CA 1
ATOM 663 C C . ARG A 1 87 ? 15.690 7.398 -26.054 1.00 66.75 87 ARG A C 1
ATOM 665 O O . ARG A 1 87 ? 16.233 8.007 -25.137 1.00 66.75 87 ARG A O 1
ATOM 672 N N . ALA A 1 88 ? 16.355 6.796 -27.039 1.00 58.88 88 ALA A N 1
ATOM 673 C CA . ALA A 1 88 ? 17.753 7.116 -27.292 1.00 58.88 88 ALA A CA 1
ATOM 674 C C . ALA A 1 88 ? 17.830 8.635 -27.493 1.00 58.88 88 ALA A C 1
ATOM 676 O O . ALA A 1 88 ? 17.136 9.175 -28.363 1.00 58.88 88 ALA A O 1
ATOM 677 N N . GLU A 1 89 ? 18.578 9.331 -26.638 1.00 54.84 89 GLU A N 1
ATOM 678 C CA . GLU A 1 89 ? 18.941 10.714 -26.920 1.00 54.84 89 GLU A CA 1
ATOM 679 C C . GLU A 1 89 ? 19.605 10.710 -28.299 1.00 54.84 89 GLU A C 1
ATOM 681 O O . GLU A 1 89 ? 20.539 9.931 -28.512 1.00 54.84 89 GLU A O 1
ATOM 686 N N . PRO A 1 90 ? 19.100 11.481 -29.279 1.00 47.34 90 PRO A N 1
ATOM 687 C CA . PRO A 1 90 ? 19.834 11.635 -30.516 1.00 47.34 90 PRO A CA 1
ATOM 688 C C . PRO A 1 90 ? 21.172 12.243 -30.115 1.00 47.34 90 PRO A C 1
ATOM 690 O O . PRO A 1 90 ? 21.195 13.337 -29.553 1.00 47.34 90 PRO A O 1
ATOM 693 N N . ALA A 1 91 ? 22.257 11.497 -30.338 1.00 53.56 91 ALA A N 1
ATOM 694 C CA . ALA A 1 91 ? 23.604 12.024 -30.239 1.00 53.56 91 ALA A CA 1
ATOM 695 C C . ALA A 1 91 ? 23.609 13.295 -31.082 1.00 53.56 91 ALA A C 1
ATOM 697 O O . ALA A 1 91 ? 23.467 13.228 -32.305 1.00 53.56 91 ALA A O 1
ATOM 698 N N . THR A 1 92 ? 23.629 14.447 -30.412 1.00 55.59 92 THR A N 1
ATOM 699 C CA . THR A 1 92 ? 23.754 15.745 -31.054 1.00 55.59 92 THR A CA 1
ATOM 700 C C . THR A 1 92 ? 24.912 15.606 -32.021 1.00 55.59 92 THR A C 1
ATOM 702 O O . THR A 1 92 ? 26.027 15.321 -31.592 1.00 55.59 92 THR A O 1
ATOM 705 N N . ALA A 1 93 ? 24.616 15.694 -33.317 1.00 55.75 93 ALA A N 1
ATOM 706 C CA . ALA A 1 93 ? 25.616 15.700 -34.361 1.00 55.75 93 ALA A CA 1
ATOM 707 C C . ALA A 1 93 ? 26.546 16.877 -34.066 1.00 55.75 93 ALA A C 1
ATOM 709 O O . ALA A 1 93 ? 26.214 18.028 -34.346 1.00 55.75 93 ALA A O 1
ATOM 710 N N . ILE A 1 94 ? 27.673 16.581 -33.422 1.00 58.50 94 ILE A N 1
ATOM 711 C CA . ILE A 1 94 ? 28.804 17.487 -33.313 1.00 58.50 94 ILE A CA 1
ATOM 712 C C . ILE A 1 94 ? 29.352 17.528 -34.737 1.00 58.50 94 ILE A C 1
ATOM 714 O O . ILE A 1 94 ? 30.109 16.654 -35.147 1.00 58.50 94 ILE A O 1
ATOM 718 N N . THR A 1 95 ? 28.809 18.438 -35.541 1.00 53.50 95 THR A N 1
ATOM 719 C CA . THR A 1 95 ? 29.375 18.764 -36.846 1.00 53.50 95 THR A CA 1
ATOM 720 C C . THR A 1 95 ? 30.384 19.861 -36.557 1.00 53.50 95 THR A C 1
ATOM 722 O O . THR A 1 95 ? 29.996 20.909 -36.034 1.00 53.50 95 THR A O 1
ATOM 725 N N . GLU A 1 96 ? 31.657 19.534 -36.769 1.00 49.38 96 GLU A N 1
ATOM 726 C CA . GLU A 1 96 ? 32.789 20.467 -36.751 1.00 49.38 96 GLU A CA 1
ATOM 727 C C . GLU A 1 96 ? 32.647 21.574 -37.802 1.00 49.38 96 GLU A C 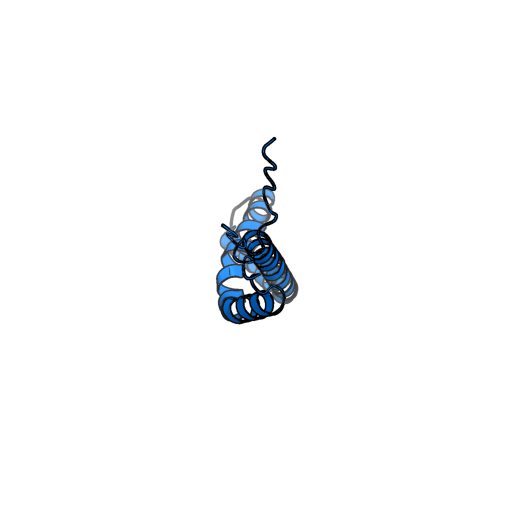1
ATOM 729 O O . GLU A 1 96 ? 32.007 21.322 -38.854 1.00 49.38 96 GLU A O 1
#

Organism: NCBI:txid1379870

Foldseek 3Di:
DDPPPPQPALVSVLVVQLVVVLVVVLVVVCVVCVVVLLVVLCVVQPPHDPVVSVVCSVVCSVVVSCVVCVVCSVVSSVVSCVVRPHDDDPPPPPDD

Sequence (96 aa):
MANYTLGRSRAALRTGLFHLSFNRLSILMGLLLIAPFTQLILWVSAGATPERQLANAPVLFNVLSVPAVAGFVPFLAKRLEHGLPDRAEPATAITE

Radius of gyration: 20.6 Å; chains: 1; bounding box: 48×42×59 Å

pLDDT: mean 84.85, std 16.32, range [40.0, 97.5]